Protein AF-A0A2D3VZ40-F1 (afdb_monomer_lite)

Radius of gyration: 17.89 Å; chains: 1; bounding box: 37×15×55 Å

pLDDT: mean 75.21, std 11.65, range [40.53, 89.81]

Foldseek 3Di:
DPVVVVVVLLVVQPLVVLLVVLVVQLVVQLVVLVVCVVVVQDDPSSVVSSVVSNVVSVVSSVVVSVVSSVVSVVVVVD

Secondary structure (DSSP, 8-state):
--HHHHHHHHTTS--HHHHHHHHHHHHHHHHHHHHGGGGT--THHHHHHHHHHHHHHHHHHHHHHHHHHHHHHHHTT-

Sequence (78 aa):
MDPKSFFGNVAKIAIVGDIIIGFAIIVVLTSLSSAGGYFGLEGEQKQMMVNFFMFIGASYTMSAISYRIYKFIKKGEK

Structure (mmCIF, N/CA/C/O backbone):
data_AF-A0A2D3VZ40-F1
#
_entry.id   AF-A0A2D3VZ40-F1
#
loop_
_atom_site.group_PDB
_atom_site.id
_atom_site.type_symbol
_atom_site.label_atom_id
_atom_site.label_alt_id
_atom_site.label_comp_id
_atom_site.label_asym_id
_atom_site.label_entity_id
_atom_site.label_seq_id
_atom_site.pdbx_PDB_ins_code
_atom_site.Cartn_x
_atom_site.Cartn_y
_atom_site.Cartn_z
_atom_site.occupancy
_atom_site.B_iso_or_equiv
_atom_site.auth_seq_id
_atom_site.auth_comp_id
_atom_site.auth_asym_id
_atom_site.auth_atom_id
_atom_site.pdbx_PDB_model_num
ATOM 1 N N . MET A 1 1 ? -10.206 1.799 30.542 1.00 52.44 1 MET A N 1
ATOM 2 C CA . MET A 1 1 ? -10.523 0.611 29.719 1.00 52.44 1 MET A CA 1
ATOM 3 C C . MET A 1 1 ? -9.536 -0.486 30.079 1.00 52.44 1 MET A C 1
ATOM 5 O O . MET A 1 1 ? -8.352 -0.192 30.162 1.00 52.44 1 MET A O 1
ATOM 9 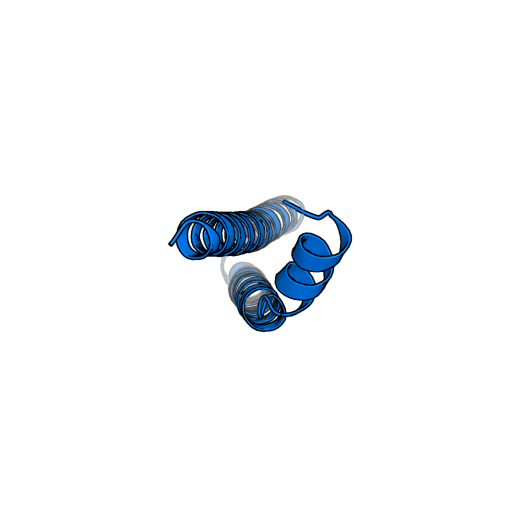N N . ASP A 1 2 ? -10.010 -1.702 30.349 1.00 56.59 2 ASP A N 1
ATOM 10 C CA . ASP A 1 2 ? -9.146 -2.845 30.665 1.00 56.59 2 ASP A CA 1
ATOM 11 C C . ASP A 1 2 ? -8.321 -3.229 29.412 1.00 56.59 2 ASP A C 1
ATOM 13 O O . ASP A 1 2 ? -8.920 -3.510 28.367 1.00 56.59 2 ASP A O 1
ATOM 17 N N . PRO A 1 3 ? -6.973 -3.221 29.454 1.00 55.06 3 PRO A N 1
ATOM 18 C CA . PRO A 1 3 ? -6.131 -3.478 28.283 1.00 55.06 3 PRO A CA 1
ATOM 19 C C . PRO A 1 3 ? -6.459 -4.810 27.606 1.00 55.06 3 PRO A C 1
ATOM 21 O O . PRO A 1 3 ? -6.456 -4.904 26.379 1.00 55.06 3 PRO A O 1
ATOM 24 N N . LYS A 1 4 ? -6.818 -5.833 28.393 1.00 57.31 4 LYS A N 1
ATOM 25 C CA . LYS A 1 4 ? -7.151 -7.164 27.869 1.00 57.31 4 LYS A CA 1
ATOM 26 C C . LYS A 1 4 ? -8.426 -7.154 27.024 1.00 57.31 4 LYS A C 1
ATOM 28 O O . LYS A 1 4 ? -8.487 -7.862 26.019 1.00 57.31 4 LYS A O 1
ATOM 33 N N . SER A 1 5 ? -9.415 -6.326 27.374 1.00 56.84 5 SER A N 1
ATOM 34 C CA . SER A 1 5 ? -10.642 -6.192 26.577 1.00 56.84 5 SER A CA 1
ATOM 35 C C . SER A 1 5 ? -10.431 -5.318 25.337 1.00 56.84 5 SER A C 1
ATOM 37 O O . SER A 1 5 ? -11.046 -5.573 24.303 1.00 56.84 5 SER A O 1
ATOM 39 N N . PHE A 1 6 ? -9.510 -4.349 25.397 1.00 59.44 6 PHE A N 1
ATOM 40 C CA . PHE A 1 6 ? -9.157 -3.494 24.265 1.00 59.44 6 PHE A CA 1
ATOM 41 C C . PHE A 1 6 ? -8.425 -4.280 23.165 1.00 59.44 6 PHE A C 1
ATOM 43 O O . PHE A 1 6 ? -8.869 -4.284 22.018 1.00 59.44 6 PHE A O 1
ATOM 50 N N . PHE A 1 7 ? -7.373 -5.036 23.506 1.00 55.53 7 PHE A N 1
ATOM 51 C CA . PHE A 1 7 ? -6.626 -5.844 22.530 1.00 55.53 7 PHE A CA 1
ATOM 52 C C . PHE A 1 7 ? -7.462 -6.986 21.928 1.00 55.53 7 PHE A C 1
ATOM 54 O O . PHE A 1 7 ? -7.400 -7.216 20.719 1.00 55.53 7 PHE A O 1
ATOM 61 N N . GLY A 1 8 ? -8.304 -7.653 22.730 1.00 62.22 8 GLY A N 1
ATOM 62 C CA . GLY A 1 8 ? -9.214 -8.697 22.234 1.00 62.22 8 GLY A CA 1
ATOM 63 C C . GLY A 1 8 ? -10.272 -8.177 21.250 1.00 62.22 8 GLY A C 1
ATOM 64 O O . GLY A 1 8 ? -10.734 -8.910 20.377 1.00 62.22 8 GLY A O 1
ATOM 65 N N . ASN A 1 9 ? -10.625 -6.896 21.353 1.00 57.06 9 ASN A N 1
ATOM 66 C CA . ASN A 1 9 ? -11.554 -6.221 20.453 1.00 57.06 9 ASN A CA 1
ATOM 67 C C . ASN A 1 9 ? -10.867 -5.636 19.207 1.00 57.06 9 ASN A C 1
ATOM 69 O O . ASN A 1 9 ? -11.439 -5.689 18.120 1.00 57.06 9 ASN A O 1
ATOM 73 N N . VAL A 1 10 ? -9.621 -5.165 19.326 1.00 57.38 10 VAL A N 1
ATOM 74 C CA . VAL A 1 10 ? -8.789 -4.743 18.183 1.00 57.38 10 VAL A CA 1
ATOM 75 C C . VAL A 1 10 ? -8.514 -5.913 17.232 1.00 57.38 10 VAL A C 1
ATOM 77 O O . VAL A 1 10 ? -8.556 -5.735 16.018 1.00 57.38 10 VAL A O 1
ATOM 80 N N . ALA A 1 11 ? -8.340 -7.130 17.756 1.00 62.38 11 ALA A N 1
ATOM 81 C CA . ALA A 1 11 ? -8.192 -8.339 16.939 1.00 62.38 11 ALA A CA 1
ATOM 82 C C . ALA A 1 11 ? -9.426 -8.657 16.062 1.00 62.38 11 ALA A C 1
ATOM 84 O O . ALA A 1 11 ? -9.303 -9.366 15.067 1.00 62.38 11 ALA A O 1
ATOM 85 N N . LYS A 1 12 ? -10.612 -8.118 16.391 1.00 61.75 12 LYS A N 1
ATOM 86 C CA . LYS A 1 12 ? -11.833 -8.252 15.573 1.00 61.75 12 LYS A CA 1
ATOM 87 C C . LYS A 1 12 ? -11.937 -7.207 14.462 1.00 61.75 12 LYS A C 1
ATOM 89 O O . LYS A 1 12 ? -12.875 -7.258 13.665 1.00 61.75 12 LYS A O 1
ATOM 94 N N . ILE A 1 13 ? -11.023 -6.238 14.399 1.00 64.44 13 ILE A N 1
ATOM 95 C CA . ILE A 1 13 ? -10.998 -5.269 13.307 1.00 64.44 13 ILE A CA 1
ATOM 96 C C . ILE A 1 13 ? -10.622 -6.042 12.040 1.00 64.44 13 ILE A C 1
ATOM 98 O O . ILE A 1 13 ? -9.541 -6.616 11.941 1.00 64.44 13 ILE A O 1
ATOM 102 N N . ALA A 1 14 ? -11.529 -6.074 11.062 1.00 67.94 14 ALA A N 1
ATOM 103 C CA . ALA A 1 14 ? -11.303 -6.722 9.773 1.00 67.94 14 ALA A CA 1
ATOM 104 C C . ALA A 1 14 ? -10.286 -5.918 8.938 1.00 67.94 14 ALA A C 1
ATOM 106 O O . ALA A 1 14 ? -10.668 -5.202 8.015 1.00 67.94 14 ALA A O 1
ATOM 107 N N . ILE A 1 15 ? -9.006 -6.003 9.307 1.00 71.62 15 ILE A N 1
ATOM 108 C CA . ILE A 1 15 ? -7.867 -5.313 8.677 1.00 71.62 15 ILE A CA 1
ATOM 109 C C . ILE A 1 15 ? -7.472 -6.003 7.362 1.00 71.62 15 ILE A C 1
ATOM 111 O O . ILE A 1 15 ? -7.006 -5.355 6.430 1.00 71.62 15 ILE A O 1
ATOM 115 N N . VAL A 1 16 ? -7.732 -7.311 7.252 1.00 73.31 16 VAL A N 1
ATOM 116 C CA . VAL A 1 16 ? -7.408 -8.126 6.068 1.00 73.31 16 VAL A CA 1
ATOM 117 C C . VAL A 1 16 ? -8.012 -7.534 4.790 1.00 73.31 16 VAL A C 1
ATOM 119 O O . VAL A 1 16 ? -7.340 -7.487 3.767 1.00 73.31 16 VAL A O 1
ATOM 122 N N . GLY A 1 17 ? -9.242 -7.010 4.853 1.00 73.88 17 GLY A N 1
ATOM 123 C CA . GLY A 1 17 ? -9.885 -6.374 3.699 1.00 73.88 17 GLY A CA 1
ATOM 124 C C . GLY A 1 17 ? -9.160 -5.113 3.214 1.00 73.88 17 GLY A C 1
ATOM 125 O O . GLY A 1 17 ? -9.010 -4.930 2.011 1.00 73.88 17 GLY A O 1
ATOM 126 N N . ASP A 1 18 ? -8.660 -4.276 4.128 1.00 78.94 18 ASP A N 1
ATOM 127 C CA . ASP A 1 18 ? -7.915 -3.061 3.760 1.00 78.94 18 ASP A CA 1
ATOM 128 C C . ASP A 1 18 ? -6.546 -3.401 3.164 1.00 78.94 18 ASP A C 1
ATOM 130 O O . ASP A 1 18 ? -6.116 -2.764 2.206 1.00 78.94 18 ASP A O 1
ATOM 134 N N . ILE A 1 19 ? -5.890 -4.444 3.685 1.00 79.81 19 ILE A N 1
ATOM 135 C CA . ILE A 1 19 ? -4.628 -4.957 3.137 1.00 79.81 19 ILE A CA 1
ATOM 136 C C . ILE A 1 19 ? -4.835 -5.484 1.711 1.00 79.81 19 ILE A C 1
ATOM 138 O O . ILE A 1 19 ? -4.035 -5.177 0.831 1.00 79.81 19 ILE A O 1
ATOM 142 N N . ILE A 1 20 ? -5.918 -6.230 1.458 1.00 82.50 20 ILE A N 1
ATOM 143 C CA . ILE A 1 20 ? -6.250 -6.735 0.114 1.00 82.50 20 ILE A CA 1
ATOM 144 C C . ILE A 1 20 ? -6.464 -5.575 -0.865 1.00 82.50 20 ILE A C 1
ATOM 146 O O . ILE A 1 20 ? -5.938 -5.613 -1.976 1.00 82.50 20 ILE A O 1
ATOM 150 N N . ILE A 1 21 ? -7.192 -4.529 -0.459 1.00 83.44 21 ILE A N 1
ATOM 151 C CA . ILE A 1 21 ? -7.418 -3.344 -1.301 1.00 83.44 21 ILE A CA 1
ATOM 152 C C . ILE A 1 21 ? -6.098 -2.614 -1.568 1.00 83.44 21 ILE A C 1
ATOM 154 O O . ILE A 1 21 ? -5.810 -2.268 -2.712 1.00 83.44 21 ILE A O 1
ATOM 158 N N . GLY A 1 22 ? -5.271 -2.423 -0.539 1.00 82.12 22 GLY A N 1
ATOM 159 C CA . GLY A 1 22 ? -3.941 -1.835 -0.674 1.00 82.12 22 GLY A CA 1
ATOM 160 C C . GLY A 1 22 ? -3.060 -2.588 -1.664 1.00 82.12 22 GLY A C 1
ATOM 161 O O . GLY A 1 22 ? -2.458 -1.989 -2.554 1.00 82.12 22 GLY A O 1
ATOM 162 N N . PHE A 1 23 ? -3.042 -3.916 -1.558 1.00 83.50 23 PHE A N 1
ATOM 163 C CA . PHE A 1 23 ? -2.311 -4.776 -2.481 1.00 83.50 23 PHE A CA 1
ATOM 164 C C . PHE A 1 23 ? -2.861 -4.678 -3.910 1.00 83.50 23 PHE A C 1
ATOM 166 O O . PHE A 1 23 ? -2.086 -4.548 -4.855 1.00 83.50 23 PHE A O 1
ATOM 173 N N . ALA A 1 24 ? -4.186 -4.660 -4.078 1.00 85.69 24 ALA A N 1
ATOM 174 C CA . ALA A 1 24 ? -4.819 -4.491 -5.384 1.00 85.69 24 ALA A CA 1
ATOM 175 C C . ALA A 1 24 ? -4.438 -3.154 -6.045 1.00 85.69 24 ALA A C 1
ATOM 177 O O . ALA A 1 24 ? -4.135 -3.134 -7.237 1.00 85.69 24 ALA A O 1
ATOM 178 N N . ILE A 1 25 ? -4.381 -2.057 -5.280 1.00 86.75 25 ILE A N 1
ATOM 179 C CA . ILE A 1 25 ? -3.928 -0.745 -5.773 1.00 86.75 25 ILE A CA 1
ATOM 180 C C . ILE A 1 25 ? -2.490 -0.834 -6.291 1.00 86.75 25 ILE A C 1
ATOM 182 O O . ILE A 1 25 ? -2.218 -0.396 -7.407 1.00 86.75 25 ILE A O 1
ATOM 186 N N . ILE A 1 26 ? -1.582 -1.436 -5.516 1.00 86.81 26 ILE A N 1
ATOM 187 C CA . I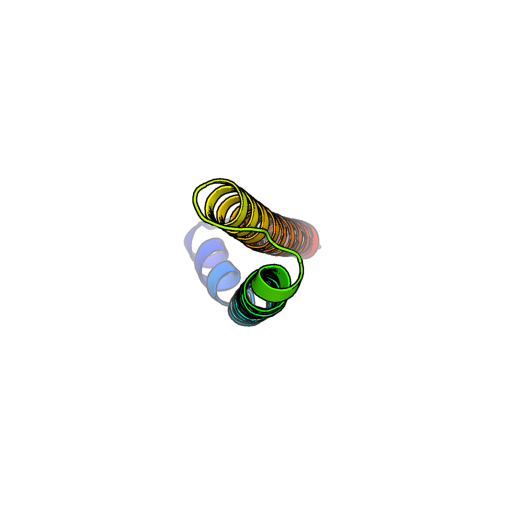LE A 1 26 ? -0.179 -1.598 -5.924 1.00 86.81 26 ILE A CA 1
ATOM 188 C C . ILE A 1 26 ? -0.097 -2.419 -7.212 1.00 86.81 26 ILE A C 1
ATOM 190 O O . ILE A 1 26 ? 0.523 -1.974 -8.171 1.00 86.81 26 ILE A O 1
ATOM 194 N N . VAL A 1 27 ? -0.767 -3.573 -7.276 1.00 87.44 27 VAL A N 1
ATOM 195 C CA . VAL A 1 27 ? -0.741 -4.452 -8.456 1.00 87.44 27 VAL A CA 1
ATOM 196 C C . VAL A 1 27 ? -1.256 -3.739 -9.705 1.00 87.44 27 VAL A C 1
ATOM 198 O O . VAL A 1 27 ? -0.610 -3.812 -10.750 1.00 87.44 27 VAL A O 1
ATOM 201 N N . VAL A 1 28 ? -2.379 -3.019 -9.618 1.00 88.38 28 VAL A N 1
ATOM 202 C CA . VAL A 1 28 ? -2.943 -2.275 -10.757 1.00 88.38 28 VAL A CA 1
ATOM 203 C C . VAL A 1 28 ? -1.983 -1.178 -11.222 1.00 88.38 28 VAL A C 1
ATOM 205 O O . VAL A 1 28 ? -1.686 -1.085 -12.413 1.00 88.38 28 VAL A O 1
ATOM 208 N N . LEU A 1 29 ? -1.443 -0.384 -10.296 1.00 84.25 29 LEU A N 1
ATOM 209 C CA . LEU A 1 29 ? -0.526 0.705 -10.627 1.00 84.25 29 LEU A CA 1
ATOM 210 C C . LEU A 1 29 ? 0.811 0.191 -11.191 1.00 84.25 29 LEU A C 1
ATOM 212 O O . LEU A 1 29 ? 1.314 0.709 -12.188 1.00 84.25 29 LEU A O 1
ATOM 216 N N . THR A 1 30 ? 1.377 -0.872 -10.619 1.00 81.38 30 THR A N 1
ATOM 217 C CA . THR A 1 30 ? 2.590 -1.508 -11.150 1.00 81.38 30 THR A CA 1
ATOM 218 C C . THR A 1 30 ? 2.341 -2.140 -12.521 1.00 81.38 30 THR A C 1
ATOM 220 O O . THR A 1 30 ? 3.202 -2.047 -13.396 1.00 81.38 30 THR A O 1
ATOM 223 N N . SER A 1 31 ? 1.154 -2.703 -12.762 1.00 82.62 31 SER A N 1
ATOM 224 C CA . SER A 1 31 ? 0.772 -3.214 -14.085 1.00 82.62 31 SER A CA 1
ATOM 225 C C . SER A 1 31 ? 0.702 -2.082 -15.117 1.00 82.62 31 SER A C 1
ATOM 227 O O . SER A 1 31 ? 1.247 -2.219 -16.212 1.00 82.62 31 SER A O 1
ATOM 229 N N . LEU A 1 32 ? 0.158 -0.914 -14.759 1.00 79.88 32 LEU A N 1
ATOM 230 C CA . LEU A 1 32 ? 0.205 0.279 -15.617 1.00 79.88 32 LEU A CA 1
ATOM 231 C C . LEU A 1 32 ? 1.647 0.739 -15.891 1.00 79.88 32 LEU A C 1
ATOM 233 O O . LEU A 1 32 ? 1.971 1.104 -17.019 1.00 79.88 32 LEU A O 1
ATOM 237 N N . SER A 1 33 ? 2.542 0.643 -14.903 1.00 76.06 33 SER A N 1
ATOM 238 C CA . SER A 1 33 ? 3.974 0.910 -15.102 1.00 76.06 33 SER A CA 1
ATOM 239 C C . SER A 1 33 ? 4.638 -0.061 -16.082 1.00 76.06 33 SER A C 1
ATOM 241 O O . SER A 1 33 ? 5.467 0.348 -16.896 1.00 76.06 33 SER A O 1
ATOM 243 N N . SER A 1 34 ? 4.256 -1.344 -16.072 1.00 70.62 34 SER A N 1
ATOM 244 C CA . SER A 1 34 ? 4.743 -2.297 -17.079 1.00 70.62 34 SER A CA 1
ATOM 245 C C . SER A 1 34 ? 4.282 -1.951 -18.499 1.00 70.62 34 SER A C 1
ATOM 247 O O . SER A 1 34 ? 5.088 -2.056 -19.422 1.00 70.62 34 SER A O 1
ATOM 249 N N . ALA A 1 35 ? 3.058 -1.436 -18.666 1.00 71.94 35 ALA A N 1
ATOM 250 C CA . ALA A 1 35 ? 2.569 -0.911 -19.943 1.00 71.94 35 ALA A CA 1
ATOM 251 C C . ALA A 1 35 ? 3.260 0.406 -20.353 1.00 71.94 35 ALA A C 1
ATOM 253 O O . ALA A 1 35 ? 3.392 0.684 -21.541 1.00 71.94 35 ALA A O 1
ATOM 254 N N . GLY A 1 36 ? 3.781 1.177 -19.391 1.00 67.12 36 GLY A N 1
ATOM 255 C CA . GLY A 1 36 ? 4.591 2.381 -19.619 1.00 67.12 36 GLY A CA 1
ATOM 256 C C . GLY A 1 36 ? 5.868 2.152 -20.438 1.00 67.12 36 GLY A C 1
ATOM 257 O O . GLY A 1 36 ? 6.369 3.094 -21.049 1.00 67.12 36 GLY A O 1
ATOM 258 N N . GLY A 1 37 ? 6.352 0.907 -20.537 1.00 63.84 37 GLY A N 1
ATOM 259 C CA . GLY A 1 37 ? 7.442 0.550 -21.452 1.00 63.84 37 GLY A CA 1
ATOM 260 C C . GLY A 1 37 ? 7.114 0.834 -22.925 1.00 63.84 37 GLY A C 1
ATOM 261 O O . GLY A 1 37 ? 8.004 1.201 -23.681 1.00 63.84 37 GLY A O 1
ATOM 262 N N . TYR A 1 38 ? 5.834 0.784 -23.322 1.00 61.56 38 TYR A N 1
ATOM 263 C CA . TYR A 1 38 ? 5.395 1.192 -24.666 1.00 61.56 38 TYR A CA 1
ATOM 264 C C . TYR A 1 38 ? 5.530 2.700 -24.924 1.00 61.56 38 TYR A C 1
ATOM 266 O O . TYR A 1 38 ? 5.563 3.121 -26.076 1.00 61.56 38 TYR A O 1
ATOM 274 N N . PHE A 1 39 ? 5.618 3.511 -23.868 1.00 69.50 39 PHE A N 1
ATOM 275 C CA . PHE A 1 39 ? 5.742 4.968 -23.940 1.00 69.50 39 PHE A CA 1
ATOM 276 C C . PHE A 1 39 ? 7.192 5.459 -23.769 1.00 69.50 39 PHE A C 1
ATOM 278 O O . PHE A 1 39 ? 7.412 6.659 -23.627 1.00 69.50 39 PHE A O 1
ATOM 285 N N . GLY A 1 40 ? 8.183 4.557 -23.778 1.00 69.69 40 GLY A N 1
ATOM 286 C CA . GLY A 1 40 ? 9.605 4.910 -23.666 1.00 69.69 40 GLY A CA 1
ATOM 287 C C . GLY A 1 40 ? 10.095 5.187 -22.239 1.00 69.69 40 GLY A C 1
ATOM 288 O O . GLY A 1 40 ? 11.192 5.711 -22.063 1.00 69.69 40 GLY A O 1
ATOM 289 N N . LEU A 1 41 ? 9.309 4.840 -21.212 1.00 67.94 41 LEU A N 1
ATOM 290 C CA . LEU A 1 41 ? 9.742 4.919 -19.813 1.00 67.94 41 LEU A CA 1
ATOM 291 C C . LEU A 1 41 ? 10.661 3.731 -19.484 1.00 67.94 41 LEU A C 1
ATOM 293 O O . LEU A 1 41 ? 10.195 2.654 -19.100 1.00 67.94 41 LEU A O 1
ATOM 297 N N . GLU A 1 42 ? 11.972 3.930 -19.620 1.00 73.56 42 GLU A N 1
ATOM 298 C CA . GLU A 1 42 ? 12.999 2.925 -19.318 1.00 73.56 42 GLU A CA 1
ATOM 299 C C . GLU A 1 42 ? 13.875 3.307 -18.111 1.00 73.56 42 GLU A C 1
ATOM 301 O O . GLU A 1 42 ? 14.002 4.473 -17.732 1.00 73.56 42 GLU A O 1
ATOM 306 N N . GLY A 1 43 ? 14.472 2.294 -17.473 1.00 77.69 43 GLY A N 1
ATOM 307 C CA . GLY A 1 43 ? 15.456 2.470 -16.400 1.00 77.69 43 GLY A CA 1
ATOM 308 C C . GLY A 1 43 ? 14.916 3.155 -15.136 1.00 77.69 43 GLY A C 1
ATOM 309 O O . GLY A 1 43 ? 13.927 2.714 -14.543 1.00 77.69 43 GLY A O 1
ATOM 310 N N . GLU A 1 44 ? 15.589 4.228 -14.706 1.00 80.19 44 GLU A N 1
ATOM 311 C CA . GLU A 1 44 ? 15.325 4.933 -13.440 1.00 80.19 44 GLU A CA 1
ATOM 312 C C . GLU A 1 44 ? 13.916 5.529 -13.349 1.00 80.19 44 GLU A C 1
ATOM 314 O O . GLU A 1 44 ? 13.305 5.497 -12.281 1.00 80.19 44 GLU A O 1
ATOM 319 N N . GLN A 1 45 ? 13.362 6.034 -14.456 1.00 78.06 45 GLN A N 1
ATOM 320 C CA . GLN A 1 45 ? 12.039 6.671 -14.455 1.00 78.06 45 GLN A CA 1
ATOM 321 C C . GLN A 1 45 ? 10.938 5.665 -14.114 1.00 78.06 45 GLN A C 1
ATOM 323 O O . GLN A 1 45 ? 10.042 5.943 -13.313 1.00 78.06 45 GLN A O 1
ATOM 328 N N . LYS A 1 46 ? 11.047 4.451 -14.661 1.00 76.81 46 LYS A N 1
ATOM 329 C CA . LYS A 1 46 ? 10.134 3.350 -14.355 1.00 76.81 46 LYS A CA 1
ATOM 330 C C . LYS A 1 46 ? 10.249 2.931 -12.892 1.00 76.81 46 LYS A C 1
ATOM 332 O O . LYS A 1 46 ? 9.231 2.720 -12.235 1.00 76.81 46 LYS A O 1
ATOM 337 N N . GLN A 1 47 ? 11.469 2.849 -12.365 1.00 81.19 47 GLN A N 1
ATOM 338 C CA . GLN A 1 47 ? 11.703 2.477 -10.971 1.00 81.19 47 GLN A CA 1
ATOM 339 C C . GLN A 1 47 ? 11.174 3.536 -9.995 1.00 81.19 47 GLN A C 1
ATOM 341 O O . GLN A 1 47 ? 10.518 3.194 -9.010 1.00 81.19 47 GLN A O 1
ATOM 346 N N . MET A 1 48 ? 11.368 4.819 -10.303 1.00 83.31 48 MET A N 1
ATOM 347 C CA . MET A 1 48 ? 10.820 5.929 -9.524 1.00 83.31 48 MET A CA 1
ATOM 348 C C . MET A 1 48 ? 9.283 5.915 -9.536 1.00 83.31 48 MET A C 1
ATOM 350 O O . MET A 1 48 ? 8.657 6.076 -8.488 1.00 83.31 48 MET A O 1
ATOM 354 N N . MET A 1 49 ? 8.670 5.620 -10.686 1.00 83.31 49 MET A N 1
ATOM 355 C CA . MET A 1 49 ? 7.217 5.495 -10.816 1.00 83.31 49 MET A CA 1
ATOM 356 C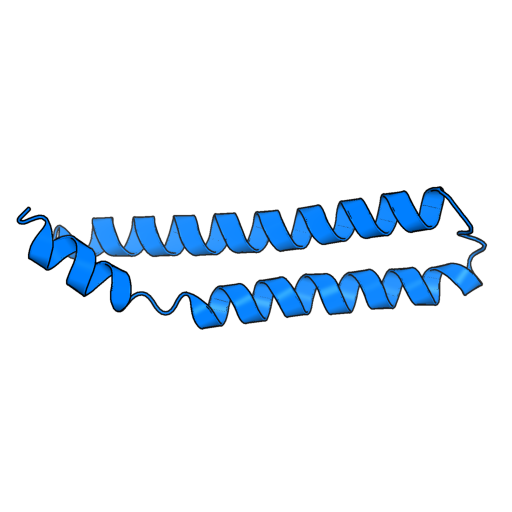 C . MET A 1 49 ? 6.657 4.303 -10.021 1.00 83.31 49 MET A C 1
ATOM 358 O O . MET A 1 49 ? 5.657 4.446 -9.320 1.00 83.31 49 MET A O 1
ATOM 362 N N . VAL A 1 50 ? 7.325 3.143 -10.049 1.00 83.75 50 VAL A N 1
ATOM 363 C CA . VAL A 1 50 ? 6.941 1.978 -9.228 1.00 83.75 50 VAL A CA 1
ATOM 364 C C . VAL A 1 50 ? 7.046 2.294 -7.736 1.00 83.75 50 VAL A C 1
ATOM 366 O O . VAL A 1 50 ? 6.121 1.985 -6.986 1.00 83.75 50 VAL A O 1
ATOM 369 N N . ASN A 1 51 ? 8.121 2.952 -7.301 1.00 85.81 51 ASN A N 1
ATOM 370 C CA . ASN A 1 51 ? 8.282 3.361 -5.905 1.00 85.81 51 ASN A CA 1
ATOM 371 C C . ASN A 1 51 ? 7.175 4.329 -5.464 1.00 85.81 51 ASN A C 1
ATOM 373 O O . ASN A 1 51 ? 6.622 4.179 -4.375 1.00 85.81 51 ASN A O 1
ATOM 377 N N . PHE A 1 52 ? 6.799 5.277 -6.325 1.00 87.06 52 PHE A N 1
ATOM 378 C CA . PHE A 1 52 ? 5.692 6.195 -6.064 1.00 87.06 52 PHE A CA 1
ATOM 379 C C . PHE A 1 52 ? 4.345 5.463 -5.947 1.00 87.06 52 PHE A C 1
ATOM 381 O O . PHE A 1 52 ? 3.548 5.744 -5.054 1.00 87.06 52 PHE A O 1
ATOM 388 N N . PHE A 1 53 ? 4.102 4.464 -6.792 1.00 87.31 53 PHE A N 1
ATOM 389 C CA . PHE A 1 53 ? 2.893 3.643 -6.729 1.00 87.31 53 PHE A CA 1
ATOM 390 C C . PHE A 1 53 ? 2.826 2.762 -5.480 1.00 87.31 53 PHE A C 1
ATOM 392 O O . PHE A 1 53 ? 1.766 2.656 -4.859 1.00 87.31 53 PHE A O 1
ATOM 399 N N . MET A 1 54 ? 3.958 2.189 -5.061 1.00 84.94 54 MET A N 1
ATOM 400 C CA . MET A 1 54 ? 4.054 1.494 -3.776 1.00 84.94 54 MET A CA 1
ATOM 401 C C . MET A 1 54 ? 3.755 2.438 -2.611 1.00 84.94 54 MET A C 1
ATOM 403 O O . MET A 1 54 ? 3.019 2.061 -1.699 1.00 84.94 54 MET A O 1
ATOM 407 N N . PHE A 1 55 ? 4.264 3.672 -2.663 1.00 88.38 55 PHE A N 1
ATOM 408 C CA . PHE A 1 55 ? 3.974 4.687 -1.655 1.00 88.38 55 PHE A CA 1
ATOM 409 C C . PHE A 1 55 ? 2.473 4.994 -1.578 1.00 88.38 55 PHE A C 1
ATOM 411 O O . PHE A 1 55 ? 1.909 4.941 -0.490 1.00 88.38 55 PHE A O 1
ATOM 418 N N . ILE A 1 56 ? 1.796 5.204 -2.713 1.00 88.69 56 ILE A N 1
ATOM 419 C CA . ILE A 1 56 ? 0.340 5.431 -2.748 1.00 88.69 56 ILE A CA 1
ATOM 420 C C . ILE A 1 56 ? -0.425 4.266 -2.107 1.00 88.69 56 ILE A C 1
ATOM 422 O O . ILE A 1 56 ? -1.292 4.490 -1.260 1.00 88.69 56 ILE A O 1
ATOM 426 N N . GLY A 1 57 ? -0.105 3.024 -2.482 1.00 83.06 57 GLY A N 1
ATOM 427 C CA . GLY A 1 57 ? -0.774 1.843 -1.933 1.00 83.06 57 GLY A CA 1
ATOM 428 C C . GLY A 1 57 ? -0.548 1.674 -0.428 1.00 83.06 57 GLY A C 1
ATOM 429 O O . GLY A 1 57 ? -1.492 1.409 0.323 1.00 83.06 57 GLY A O 1
ATOM 430 N N . ALA A 1 58 ? 0.684 1.895 0.036 1.00 86.06 58 ALA A N 1
ATOM 431 C CA . ALA A 1 58 ? 1.026 1.856 1.454 1.00 86.06 58 ALA A CA 1
ATOM 432 C C . ALA A 1 58 ? 0.313 2.966 2.244 1.00 86.06 58 ALA A C 1
ATOM 434 O O . ALA A 1 58 ? -0.293 2.687 3.280 1.00 86.06 58 ALA A O 1
ATOM 435 N N . SER A 1 59 ? 0.316 4.203 1.739 1.00 89.81 59 SER A N 1
ATOM 436 C CA . SER A 1 59 ? -0.382 5.335 2.355 1.00 89.81 59 SER A CA 1
ATOM 437 C C . SER A 1 59 ? -1.883 5.091 2.446 1.00 89.81 59 SER A C 1
ATOM 439 O O . SER A 1 59 ? -2.454 5.282 3.516 1.00 89.81 59 SER A O 1
ATOM 441 N N . TYR A 1 60 ? -2.517 4.599 1.376 1.00 87.81 60 TYR A N 1
ATOM 442 C CA . TYR A 1 60 ? -3.939 4.254 1.399 1.00 87.81 60 TYR A CA 1
ATOM 443 C C . TYR A 1 60 ? -4.244 3.211 2.479 1.00 87.81 60 TYR A C 1
ATOM 445 O O . TYR A 1 60 ? -5.151 3.403 3.289 1.00 87.81 60 TYR A O 1
ATOM 453 N N . THR A 1 61 ? -3.450 2.138 2.533 1.00 83.75 61 THR A N 1
ATOM 454 C CA . THR A 1 61 ? -3.614 1.063 3.523 1.00 83.75 61 THR A CA 1
ATOM 455 C C . THR A 1 61 ? -3.468 1.601 4.945 1.00 83.75 61 THR A C 1
ATOM 457 O O . THR A 1 61 ? -4.317 1.339 5.796 1.00 83.75 61 THR A O 1
ATOM 460 N N . MET A 1 62 ? -2.439 2.414 5.206 1.00 88.25 62 MET A N 1
ATOM 461 C CA . MET A 1 62 ? -2.233 3.032 6.518 1.00 88.25 62 MET A CA 1
ATOM 462 C C . MET A 1 62 ? -3.375 3.974 6.903 1.00 88.25 62 MET A C 1
ATOM 464 O O . MET A 1 62 ? -3.840 3.928 8.044 1.00 88.25 62 MET A O 1
ATOM 468 N N . SER A 1 63 ? -3.868 4.800 5.978 1.00 88.12 63 SER A N 1
ATOM 469 C CA . SER A 1 63 ? -5.000 5.697 6.231 1.00 88.12 63 SER A CA 1
ATOM 470 C C . SER A 1 63 ? -6.299 4.930 6.482 1.00 88.12 63 SER A C 1
ATOM 472 O O . SER A 1 63 ? -7.030 5.270 7.413 1.00 88.12 63 SER A O 1
ATOM 474 N N . ALA A 1 64 ? -6.571 3.872 5.714 1.00 83.75 64 ALA A N 1
ATOM 475 C CA . ALA A 1 64 ? -7.750 3.028 5.886 1.00 83.75 64 ALA A CA 1
ATOM 476 C C . ALA A 1 64 ? -7.736 2.316 7.247 1.00 83.75 64 ALA A C 1
ATOM 478 O O . ALA A 1 64 ? -8.719 2.386 7.991 1.00 83.75 64 ALA A O 1
ATOM 479 N N . ILE A 1 65 ? -6.597 1.723 7.621 1.00 84.50 65 ILE A N 1
ATOM 480 C CA . ILE A 1 65 ? -6.402 1.090 8.932 1.00 84.50 65 ILE A CA 1
ATOM 481 C C . ILE A 1 65 ? -6.571 2.118 10.053 1.00 84.50 65 ILE A C 1
ATOM 483 O O . ILE A 1 65 ? -7.337 1.884 10.988 1.00 84.50 65 ILE A O 1
ATOM 487 N N . SER A 1 66 ? -5.924 3.280 9.939 1.00 86.75 66 SER A N 1
ATOM 488 C CA . SER A 1 66 ? -6.010 4.351 10.941 1.00 86.75 66 SER A CA 1
ATOM 489 C C . SER A 1 66 ? -7.448 4.838 11.128 1.00 86.75 66 SER A C 1
ATOM 491 O O . SER A 1 66 ? -7.918 4.974 12.257 1.00 86.75 66 SER A O 1
ATOM 493 N N . TYR A 1 67 ? -8.190 5.031 10.033 1.00 85.00 67 TYR A N 1
ATOM 494 C CA . TYR A 1 67 ? -9.601 5.414 10.076 1.00 85.00 67 TYR A CA 1
ATOM 495 C C . TYR A 1 67 ? -10.470 4.334 10.730 1.00 85.00 67 TYR A C 1
ATOM 497 O O . TYR A 1 67 ? -11.363 4.642 11.525 1.00 85.00 67 TYR A O 1
ATOM 505 N N . ARG A 1 68 ? -10.205 3.056 10.435 1.00 77.81 68 ARG A N 1
ATOM 506 C CA . ARG A 1 68 ? -10.954 1.928 10.998 1.00 77.81 68 ARG A CA 1
ATOM 507 C C . ARG A 1 68 ? -10.689 1.777 12.500 1.00 77.81 68 ARG A C 1
ATOM 509 O O . ARG A 1 68 ? -11.645 1.598 13.254 1.00 77.81 68 ARG A O 1
ATOM 516 N N . ILE A 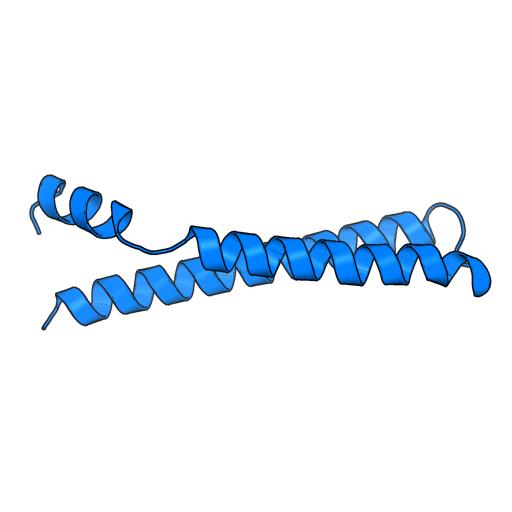1 69 ? -9.440 1.950 12.940 1.00 82.25 69 ILE A N 1
ATOM 517 C CA . ILE A 1 69 ? -9.058 2.008 14.361 1.00 82.25 69 ILE A CA 1
ATOM 518 C C . ILE A 1 69 ? -9.749 3.189 15.052 1.00 82.25 69 ILE A C 1
ATOM 520 O O . ILE A 1 69 ? -10.409 2.994 16.071 1.00 82.25 69 ILE A O 1
ATOM 524 N N . TYR A 1 70 ? -9.681 4.394 14.477 1.00 82.81 70 TYR A N 1
ATOM 525 C CA . TYR A 1 70 ? -10.344 5.581 15.027 1.00 82.81 70 TYR A CA 1
ATOM 526 C C . TYR A 1 70 ? -11.855 5.369 15.192 1.00 82.81 70 TYR A C 1
ATOM 528 O O . TYR A 1 70 ? -12.422 5.639 16.251 1.00 82.81 70 TYR A O 1
ATOM 536 N N . LYS A 1 71 ? -12.518 4.827 14.163 1.00 79.69 71 LYS A N 1
ATOM 537 C CA . LYS A 1 71 ? -13.953 4.525 14.200 1.00 79.69 71 LYS A CA 1
ATOM 538 C C . LYS A 1 71 ? -14.288 3.467 15.247 1.00 79.69 71 LYS A C 1
ATOM 540 O O . LYS A 1 71 ? -15.350 3.560 15.856 1.00 79.69 71 LYS A O 1
ATOM 545 N N . PHE A 1 72 ? -13.417 2.479 15.449 1.00 75.88 72 PHE A N 1
ATOM 546 C CA . PHE A 1 72 ? -13.589 1.452 16.472 1.00 75.88 72 PHE A CA 1
ATOM 547 C C . PHE A 1 72 ? -13.519 2.046 17.882 1.00 75.88 72 PHE A C 1
ATOM 549 O O . PHE A 1 72 ? -14.440 1.842 18.667 1.00 75.88 72 PHE A O 1
ATOM 556 N N . ILE A 1 73 ? -12.489 2.852 18.163 1.00 78.31 73 ILE A N 1
ATOM 557 C CA . ILE A 1 73 ? -12.321 3.545 19.450 1.00 78.31 73 ILE A CA 1
ATOM 558 C C . ILE A 1 73 ? -13.531 4.443 19.726 1.00 78.31 73 ILE A C 1
ATOM 560 O O . ILE A 1 73 ? -14.167 4.314 20.766 1.00 78.31 73 ILE A O 1
ATOM 564 N N . LYS A 1 74 ? -13.931 5.264 18.748 1.00 76.00 74 LYS A N 1
ATOM 565 C CA . LYS A 1 74 ? -15.083 6.168 18.875 1.00 76.00 74 LYS A CA 1
ATOM 566 C C . LYS A 1 74 ? -16.427 5.440 19.021 1.00 76.00 74 LYS A C 1
ATOM 568 O O . LYS A 1 74 ? -17.347 5.972 19.631 1.00 76.00 74 LYS A O 1
ATOM 573 N N . LYS A 1 75 ? -16.587 4.243 18.438 1.00 62.38 75 LYS A N 1
ATOM 574 C CA . LYS A 1 75 ? -17.794 3.418 18.635 1.00 62.38 75 LYS A CA 1
ATOM 575 C C . LYS A 1 75 ? -17.812 2.713 19.989 1.00 62.38 75 LYS A C 1
ATOM 577 O O . LYS A 1 75 ? -18.901 2.482 20.487 1.00 62.38 75 LYS A O 1
ATOM 582 N N . GLY A 1 76 ? -16.652 2.370 20.548 1.00 57.72 76 GLY A N 1
ATOM 583 C CA . GLY A 1 76 ? -16.532 1.744 21.868 1.00 57.72 76 GLY A CA 1
ATOM 584 C C . GLY A 1 76 ? -16.769 2.694 23.048 1.00 57.72 76 GLY A C 1
ATOM 585 O O . GLY A 1 76 ? -16.802 2.233 24.183 1.00 57.72 76 GLY A O 1
ATOM 586 N N . GLU A 1 77 ? -16.924 3.997 22.793 1.00 49.44 77 GLU A N 1
ATOM 587 C CA . GLU A 1 77 ? -17.317 5.010 23.787 1.00 49.44 77 GLU A CA 1
ATOM 588 C C . GLU A 1 77 ? -18.844 5.210 23.903 1.00 49.44 77 GLU A C 1
ATOM 590 O O . GLU A 1 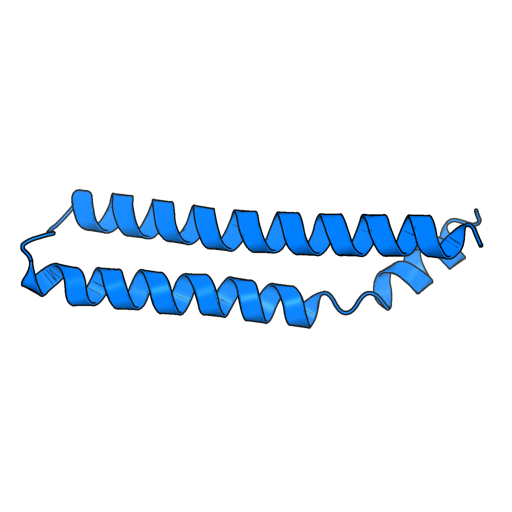77 ? -19.285 6.026 24.712 1.00 49.44 77 GLU A O 1
ATOM 595 N N . LYS A 1 78 ? -19.659 4.488 23.118 1.00 40.53 78 LYS A N 1
ATOM 596 C CA . LYS A 1 78 ? -21.121 4.405 23.292 1.00 40.53 78 LYS A CA 1
ATOM 597 C C . LYS A 1 78 ? -21.515 3.052 23.862 1.00 40.53 78 LYS A C 1
ATOM 599 O O . LYS A 1 78 ? -22.465 3.042 24.671 1.00 40.53 78 LYS A O 1
#

=== Feature glossary ===
A reading guide for the features in this record.

Start from the sequence.

  · Sequence gives the chain of amino acids in standard one-letter code (A=alanine, C=cysteine, …, Y=tyrosine), read N→C. It is the only feature that is directly encoded by the gene; all structural features are derived from the folded form of this sequence.

Fold it, and you get atomic coordinates and the backbone conformation that goes with them.

  · Structure coordinates are given as an mmCIF _atom_site loop: one row per atom with element, residue name, chain id, sequence number, and x/y/z position in Å. Only the four main-chain atoms per residue are included here; side chains are omitted to keep the record compact.

  · Backbone dihedral angles. Every residue except chain termini has a φ (preceding-C → N → Cα → C) and a ψ (N → Cα → C → next-N). They are reported in degrees following the IUPAC sign convention. Secondary structure is essentially a statement about which (φ, ψ) basin each residue occupies.

  · Eight-state secondary structure (DSSP): H is the canonical α-helix, G the tighter 3₁₀-helix, I the wider π-helix; E/B are β-structure, T and S are turns and bends, and '-' is everything else. DSSP derives these from the pattern of main-chain N–H···O=C hydrogen bonds, not from the sequence.

  · SS3 is a coarse helix/strand/coil call (letters a/b/c) made by the P-SEA algorithm from inter-Cα distances and dihedrals. It is less detailed than DSSP but needs only Cα positions.

Summarize the fold with a handful of shape descriptors and a per-residue structural alphabet.

  · Radius of gyration (Rg) is the root-mean-square distance of Cα atoms from their centroid — a single number for overall size and compactness. A globular domain of N residues has Rg ≈ 2.2·N^0.38 Å; an extended or disordered chain has a much larger Rg. The Cα contact count is the number of residue pairs whose Cα atoms are within 8 Å and are more than four positions apart in sequence — a standard proxy for tertiary packing density. The bounding box is the smallest axis-aligned box enclosing all Cα atoms.

  · 3Di is Foldseek's structural alphabet. Each residue is assigned one of twenty discrete states based on how its Cα sits relative to its spatial (not sequential) neighbors. Aligning 3Di strings finds structural homologs roughly as well as full 3D superposition, but orders of magnitude faster.

  · Solvent-accessible surface area (SASA) is the area in Å² traced out by the centre of a 1.4 Å probe sphere (a water molecule) rolled over the protein's van der Waals surface (Shrake–Rupley / Lee–Richards construction). Buried residues have near-zero SASA; fully exposed residues can exceed 200 Å². The total SASA scales roughly with the number of surface residues.

Ask how reliable the model is.

  · For AlphaFold models, the B-factor field carries pLDDT — the model's own estimate of local accuracy on a 0–100 scale. Regions with pLDDT<50 should be treated as essentially unmodeled; they often correspond to intrinsically disordered segments.

  · For experimental (PDB) structures, the B-factor (temperature factor) quantifies the positional spread of each atom in the crystal — a combination of thermal vibration and static disorder — in units of Å². High B-factors mark flexible lo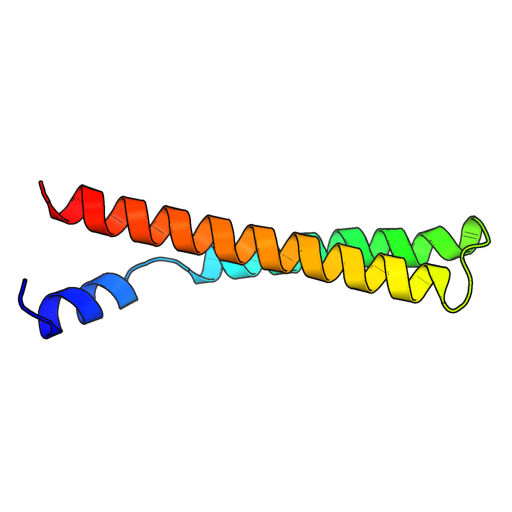ops or poorly resolved regions; low B-factors mark the rigid, well-ordered core.

  · Predicted Aligned Error (PAE) is an AlphaFold confidence matrix: entry (i, j) is the expected error in the position of residue j, in ångströms, when the prediction is superimposed on the true structure at residue i. Low PAE within a block of residues means that block is internally rigid and well-predicted; high PAE between two blocks means their relative placement is uncertain even if each block individually is confident.

Place it in context: what it resembles, what it is annotated as, and how it looks.

  · Structural nearest neighbors (via Foldseek easy-search vs the PDB). Reported per hit: target PDB id, E-value, and alignment TM-score. A TM-score above ~0.5 is the conventional threshold for 'same fold'.

  · Functional annotations link the protein to curated databases. InterPro entries identify conserved domains and families by matching the sequence against member-database signatures (Pfam, PROSITE, CDD, …). Gene Ontology (GO) terms describe molecular function, biological process, and cellular component in a controlled vocabulary. CATH places the structure in a hierarchical fold classification (Class/Architecture/Topology/Homologous-superfamily). The organism is the source species.

  · The contact map is a binary N×N matrix image: pixel (i, j) is dark where Cα_i and Cα_j are within 8 Å and |i−j|>4. Because the |i−j|>4 filter removes local helical contacts, off-diagonal stripes parallel to the main diagonal indicate parallel β-sheets; stripes perpendicular to it indicate antiparallel β-sheets. The Ramachandran plot scatters every residue's (φ, ψ) pair against the sterically allowed regions. The PAE heatmap renders the predicted-aligned-error matrix.

  · Six rendered views show the 3D structure from the faces of a cube — i.e. along ±x, ±y, ±z. Rendering representation is drawn randomly per protein from cartoon (secondary-structure ribbons), sticks (backbone bonds), or molecular surface; coloring is either N→C rainbow (blue at the N-terminus through red at the C-terminus) or one color per chain.